Protein AF-A0A932GSS4-F1 (afdb_monomer_lite)

Sequence (113 aa):
MEREGKFGKFVGCANYPKCKYVKESEEEKKAADTGVKCPECKEGTLAERKGRFGIFYSCTNYPKCKFAIKAKPTGNVCPLCGALMMEGTKTIPERCSNKECPNHNPHKLVDSK

Radius of gyration: 18.93 Å; chains: 1; bounding box: 47×37×49 Å

Secondary structure (DSSP, 8-state):
-EEEETTEEEEE-TTTTT---EEPPHHHHHHTEEEEEPTTTSSSEEEEEEETTEEEEEETTTTT---EESS-EEEEEPTTT-PEEEEEETTEEEEES-TTSGGG-GGGGTS--

pLDDT: mean 74.92, std 8.54, range [45.44, 87.19]

Foldseek 3Di:
DWDADPVGIWDDDPPPPVGPDTDDDVVVQVVQFPQAAALPPSPWTWGWDQDPVGIKTATPPPPVGGDIGRFAFPSDADPVPRATWGQDDPVQRIAGPDPPDCRNCVVVVPPPD

Structure (mmCIF, N/CA/C/O backbone):
data_AF-A0A932GSS4-F1
#
_entry.id   AF-A0A932GSS4-F1
#
loop_
_atom_site.group_PDB
_atom_site.id
_atom_site.type_symbol
_atom_site.label_atom_id
_atom_site.label_alt_id
_atom_site.label_comp_id
_atom_site.label_asym_id
_atom_site.label_entity_id
_atom_site.label_seq_id
_atom_site.pdbx_PDB_ins_code
_atom_site.Cartn_x
_atom_site.Cartn_y
_atom_site.Cartn_z
_atom_site.occupancy
_atom_site.B_iso_or_equiv
_atom_site.auth_seq_id
_atom_site.auth_comp_id
_atom_site.auth_asym_id
_atom_site.auth_atom_id
_atom_site.pdbx_PDB_model_num
ATOM 1 N N . MET A 1 1 ? -17.622 15.094 19.965 1.00 67.06 1 MET A N 1
ATOM 2 C CA . MET A 1 1 ? -17.756 16.465 20.493 1.00 67.06 1 MET A CA 1
ATOM 3 C C . MET A 1 1 ? -16.608 17.258 19.903 1.00 67.06 1 MET A C 1
ATOM 5 O O . MET A 1 1 ? -15.465 16.866 20.115 1.00 67.06 1 MET A O 1
ATOM 9 N N . GLU A 1 2 ? -16.896 18.252 19.071 1.00 72.75 2 GLU A N 1
ATOM 10 C CA . GLU A 1 2 ? -15.864 19.103 18.474 1.00 72.75 2 GLU A CA 1
ATOM 11 C C . GLU A 1 2 ? -15.246 19.959 19.578 1.00 72.75 2 GLU A C 1
ATOM 13 O O . GLU A 1 2 ? -15.955 20.575 20.372 1.00 72.75 2 GLU A O 1
ATOM 18 N N . ARG A 1 3 ? -13.925 19.913 19.697 1.00 74.62 3 ARG A N 1
ATOM 19 C CA . ARG A 1 3 ? -13.158 20.663 20.687 1.00 74.62 3 ARG A CA 1
ATOM 20 C C . ARG A 1 3 ? -12.002 21.340 19.982 1.00 74.62 3 ARG A C 1
ATOM 22 O O . ARG A 1 3 ? -11.488 20.831 18.996 1.00 74.62 3 ARG A O 1
ATOM 29 N N . GLU A 1 4 ? -11.582 22.480 20.487 1.00 74.00 4 GLU A N 1
ATOM 30 C CA . GLU A 1 4 ? -10.456 23.239 19.955 1.00 74.00 4 GLU A CA 1
ATOM 31 C C . GLU A 1 4 ? -9.215 23.009 20.820 1.00 74.00 4 GLU A C 1
ATOM 33 O O . GLU A 1 4 ? -9.266 23.047 22.049 1.00 74.00 4 GLU A O 1
ATOM 38 N N . GLY A 1 5 ? -8.100 22.676 20.174 1.00 73.56 5 GLY A N 1
ATOM 39 C CA . GLY A 1 5 ? -6.805 22.477 20.811 1.00 73.56 5 GLY A CA 1
ATOM 40 C C . GLY A 1 5 ? -5.720 23.294 20.120 1.00 73.56 5 GLY A C 1
ATOM 41 O O . GLY A 1 5 ? -5.954 23.950 19.109 1.00 73.56 5 GLY A O 1
ATOM 42 N N . LYS A 1 6 ? -4.489 23.205 20.634 1.00 75.12 6 LYS A N 1
ATOM 43 C CA . LYS A 1 6 ? -3.316 23.937 20.115 1.00 75.12 6 LYS A CA 1
ATOM 44 C C . LYS A 1 6 ? -3.046 23.711 18.614 1.00 75.12 6 LYS A C 1
ATOM 46 O O . LYS A 1 6 ? -2.415 24.548 17.983 1.00 75.12 6 LYS A O 1
ATOM 51 N N . PHE A 1 7 ? -3.516 22.592 18.062 1.00 71.62 7 PHE A N 1
ATOM 52 C CA . PHE A 1 7 ? -3.341 22.198 16.659 1.00 71.62 7 PHE A CA 1
ATOM 53 C C . PHE A 1 7 ? -4.625 22.330 15.817 1.00 71.62 7 PHE A C 1
ATOM 55 O O . PHE A 1 7 ? -4.675 21.811 14.709 1.00 71.62 7 PHE A O 1
ATOM 62 N N . GLY A 1 8 ? -5.660 23.011 16.325 1.00 77.75 8 GLY A N 1
ATOM 63 C CA . GLY A 1 8 ? -6.937 23.203 15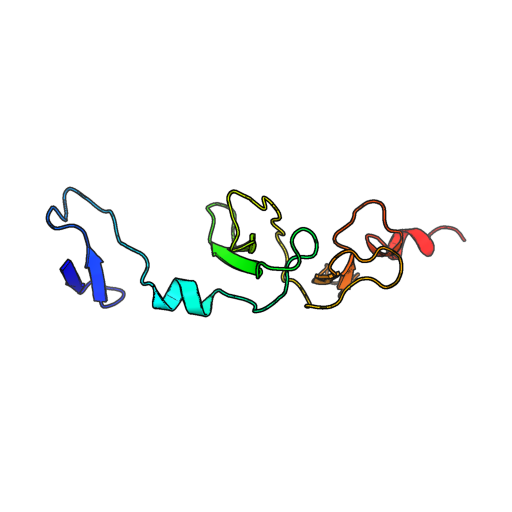.633 1.00 77.75 8 GLY A CA 1
ATOM 64 C C . GLY A 1 8 ? -8.099 22.428 16.256 1.00 77.75 8 GLY A C 1
ATOM 65 O O . GLY A 1 8 ? -8.017 21.932 17.385 1.00 77.75 8 GLY A O 1
ATOM 66 N N . LYS A 1 9 ? -9.217 22.367 15.527 1.00 77.38 9 LYS A N 1
ATOM 67 C CA . LYS A 1 9 ? -10.439 21.675 15.955 1.00 77.38 9 LYS A CA 1
ATOM 68 C C . LYS A 1 9 ? -10.267 20.161 15.797 1.00 77.38 9 LYS A C 1
ATOM 70 O O . LYS A 1 9 ? -9.828 19.696 14.754 1.00 77.38 9 LYS A O 1
ATOM 75 N N . PHE A 1 10 ? -10.620 19.393 16.822 1.00 77.81 10 PHE A N 1
ATOM 76 C CA . PHE A 1 10 ? -10.558 17.935 16.847 1.00 77.81 10 PHE A CA 1
ATOM 77 C C . PHE A 1 10 ? -11.844 17.345 17.431 1.00 77.81 10 PHE A C 1
ATOM 79 O O . PHE A 1 10 ? -12.466 17.914 18.330 1.00 77.81 10 PHE A O 1
ATOM 86 N N . VAL A 1 11 ? -12.247 16.167 16.954 1.00 76.50 11 VAL A N 1
ATOM 87 C CA . VAL A 1 11 ? -13.417 15.463 17.493 1.00 76.50 11 VAL A CA 1
ATOM 88 C C . VAL A 1 11 ? -12.972 14.549 18.634 1.00 76.50 11 VAL A C 1
ATOM 90 O O . VAL A 1 11 ? -12.380 13.490 18.421 1.00 76.50 11 VAL A O 1
ATOM 93 N N . GLY A 1 12 ? -13.264 14.969 19.866 1.00 75.81 12 GLY A N 1
ATOM 94 C CA . GLY A 1 12 ? -12.936 14.238 21.091 1.00 75.81 12 GLY A CA 1
ATOM 95 C C . GLY A 1 12 ? -14.120 13.482 21.704 1.00 75.81 12 GLY A C 1
ATOM 96 O O . GLY A 1 12 ? -15.295 13.787 21.451 1.00 75.81 12 GLY A O 1
ATOM 97 N N . CYS A 1 13 ? -13.791 12.504 22.554 1.00 77.12 13 CYS A N 1
ATOM 98 C CA . CYS A 1 13 ? -14.740 11.802 23.420 1.00 77.12 13 CYS A CA 1
ATOM 99 C C . CYS A 1 13 ? -15.341 12.746 24.485 1.00 77.12 13 CYS A C 1
ATOM 101 O O . CYS A 1 13 ? -14.687 13.689 24.935 1.00 77.12 13 CYS A O 1
ATOM 103 N N . ALA A 1 14 ? -16.576 12.481 24.925 1.00 79.38 14 ALA A N 1
ATOM 104 C CA . ALA A 1 14 ? -17.265 13.285 25.942 1.00 79.38 14 ALA A CA 1
ATOM 105 C C . ALA A 1 14 ? -16.483 13.362 27.272 1.00 79.38 14 ALA A C 1
ATOM 107 O O . ALA A 1 14 ? -16.432 14.417 27.898 1.00 79.38 14 ALA A O 1
ATOM 108 N N . ASN A 1 15 ? -15.784 12.280 27.639 1.00 80.94 15 ASN A N 1
ATOM 109 C CA . ASN A 1 15 ? -14.987 12.157 28.868 1.00 80.94 15 ASN A CA 1
ATOM 110 C C . ASN A 1 15 ? -13.534 12.668 28.751 1.00 80.94 15 ASN A C 1
ATOM 112 O O . ASN A 1 15 ? -12.661 12.271 29.527 1.00 80.94 15 ASN A O 1
ATOM 116 N N . TYR A 1 16 ? -13.223 13.531 27.785 1.00 73.56 16 TYR A N 1
ATOM 117 C CA . TYR A 1 16 ? -11.920 14.199 27.727 1.00 73.56 16 TYR A CA 1
ATOM 118 C C . TYR A 1 16 ? -11.792 15.198 28.896 1.00 73.56 16 TYR A C 1
ATOM 120 O O . TYR A 1 16 ? -12.696 16.028 29.050 1.00 73.56 16 TYR A O 1
ATOM 128 N N . PRO A 1 17 ? -10.718 15.155 29.720 1.00 76.81 17 PRO A N 1
ATOM 129 C CA . PRO A 1 17 ? -9.365 14.645 29.423 1.00 76.81 17 PRO A CA 1
ATOM 130 C C . PRO A 1 17 ? -9.032 13.210 29.882 1.00 76.81 17 PRO A C 1
ATOM 132 O O . PRO A 1 17 ? -7.927 12.738 29.610 1.00 76.81 17 PRO A O 1
ATOM 135 N N . LYS A 1 18 ? -9.947 12.496 30.557 1.00 77.12 18 LYS A N 1
ATOM 136 C CA . LYS A 1 18 ? -9.715 11.105 31.005 1.00 77.12 18 LYS A CA 1
ATOM 137 C C . LYS A 1 18 ? -9.645 10.122 29.831 1.00 77.12 18 LYS A C 1
ATOM 139 O O . LYS A 1 18 ? -8.869 9.175 29.865 1.00 77.12 18 LYS A O 1
ATOM 144 N N . CYS A 1 19 ? -10.417 10.368 28.772 1.00 74.00 19 CYS A N 1
ATOM 145 C CA . CYS A 1 19 ? -10.343 9.628 27.514 1.00 74.00 19 CYS A CA 1
ATOM 146 C C . CYS A 1 19 ? -9.693 10.500 26.429 1.00 74.00 19 CYS A C 1
ATOM 148 O O . CYS A 1 19 ? -10.307 11.450 25.947 1.00 74.00 19 CYS A O 1
ATOM 150 N N . LYS A 1 20 ? -8.454 10.171 26.037 1.00 68.06 20 LYS A N 1
ATOM 151 C CA . LYS A 1 20 ? -7.674 10.878 24.997 1.00 68.06 20 LYS A CA 1
ATOM 152 C C . LYS A 1 20 ? -7.923 10.353 23.575 1.00 68.06 20 LYS A C 1
ATOM 154 O O . LYS A 1 20 ? -7.120 10.599 22.682 1.00 68.06 20 LYS A O 1
ATOM 159 N N . TYR A 1 21 ? -9.005 9.607 23.360 1.00 71.12 21 TYR A N 1
ATOM 160 C CA . TYR A 1 21 ? -9.360 9.137 22.026 1.00 71.12 21 TYR A CA 1
ATOM 161 C C . TYR A 1 21 ? -9.828 10.318 21.168 1.00 71.12 21 TYR A C 1
ATOM 163 O O . TYR A 1 21 ? -10.830 10.968 21.484 1.00 71.12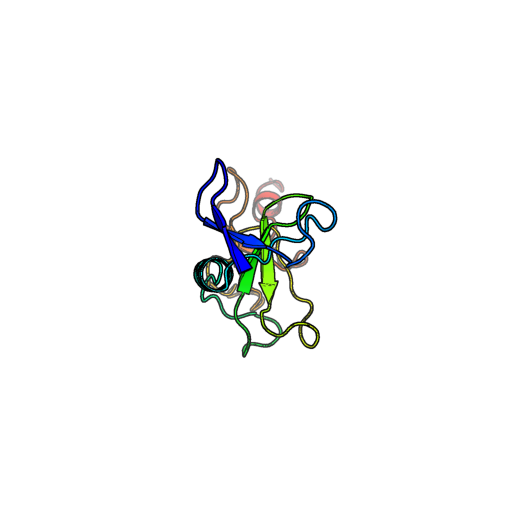 21 TYR A O 1
ATOM 171 N N . VAL A 1 22 ? -9.084 10.586 20.098 1.00 69.44 22 VAL A N 1
ATOM 172 C CA . VAL A 1 22 ? -9.415 11.570 19.068 1.00 69.44 22 VAL A CA 1
ATOM 173 C C . VAL A 1 22 ? -9.803 10.790 17.823 1.00 69.44 22 VAL A C 1
ATOM 175 O O . VAL A 1 22 ? -9.054 9.922 17.373 1.00 69.44 22 VAL A O 1
ATOM 178 N N . LYS A 1 23 ? -10.994 11.059 17.291 1.00 64.62 23 LYS A N 1
ATOM 179 C CA . LYS A 1 23 ? -11.426 10.458 16.032 1.00 64.62 23 LYS A CA 1
ATOM 180 C C . LYS A 1 23 ? -10.734 11.235 14.909 1.00 64.62 23 LYS A C 1
ATOM 182 O O . LYS A 1 23 ? -10.983 12.428 14.775 1.00 64.62 23 LYS A O 1
ATOM 187 N N . GLU A 1 24 ? -9.868 10.574 14.141 1.00 64.25 24 GLU A N 1
ATOM 188 C CA . GLU A 1 24 ? -9.369 11.119 12.868 1.00 64.25 24 GLU A CA 1
ATOM 189 C C . GLU A 1 24 ? -10.563 11.476 11.978 1.00 64.25 24 GLU A C 1
ATOM 191 O O . GLU A 1 24 ? -11.475 10.652 11.805 1.00 64.25 24 GLU A O 1
ATOM 196 N N . SER A 1 25 ? -10.562 12.703 11.458 1.00 62.00 25 SER A N 1
ATOM 197 C CA . SER A 1 25 ? -11.639 13.240 10.632 1.00 62.00 25 SER A CA 1
ATOM 198 C C . SER A 1 25 ? -11.810 12.389 9.372 1.00 62.00 25 SER A C 1
ATOM 200 O O . SER A 1 25 ? -10.840 11.939 8.763 1.00 62.00 25 SER A O 1
ATOM 202 N N . GLU A 1 26 ? -13.054 12.140 8.961 1.00 60.38 26 GLU A N 1
ATOM 203 C CA . GLU A 1 26 ? -13.343 11.352 7.750 1.00 60.38 26 GLU A CA 1
ATOM 204 C C . GLU A 1 26 ? -12.766 11.987 6.477 1.00 60.38 26 GLU A C 1
ATOM 206 O O . GLU A 1 26 ? -12.461 11.276 5.521 1.00 60.38 26 GLU A O 1
ATOM 211 N N . GLU A 1 27 ? -12.553 13.303 6.485 1.00 58.66 27 GLU A N 1
ATOM 212 C CA . GLU A 1 27 ? -11.908 14.043 5.400 1.00 58.66 27 GLU A CA 1
ATOM 213 C C . GLU A 1 27 ? -10.428 13.674 5.236 1.00 58.66 27 GLU A C 1
ATOM 215 O O . GLU A 1 27 ? -9.995 13.422 4.114 1.00 58.66 27 GLU A O 1
ATOM 220 N N . GLU A 1 28 ? -9.674 13.519 6.330 1.00 61.44 28 GLU A N 1
ATOM 221 C CA . GLU A 1 28 ? -8.277 13.053 6.279 1.00 61.44 28 GLU A CA 1
ATOM 222 C C . GLU A 1 28 ? -8.191 11.620 5.739 1.00 61.44 28 GLU A C 1
ATOM 224 O O . GLU A 1 28 ? -7.295 11.294 4.964 1.00 61.44 28 GLU A O 1
ATOM 229 N N . LYS A 1 29 ? -9.172 10.770 6.065 1.00 60.97 29 LYS A N 1
ATOM 230 C CA . LYS A 1 29 ? -9.236 9.395 5.545 1.00 60.97 29 LYS A CA 1
ATOM 231 C C . LYS A 1 29 ? -9.549 9.330 4.054 1.00 60.97 29 LYS A C 1
ATOM 233 O O . LYS A 1 29 ? -9.085 8.411 3.388 1.00 60.97 29 LYS A O 1
ATOM 238 N N . LYS A 1 30 ? -10.346 10.269 3.536 1.00 58.78 30 LYS A N 1
ATOM 239 C CA . LYS A 1 30 ? -10.662 10.363 2.103 1.00 58.78 30 LYS A CA 1
ATOM 240 C C . LYS A 1 30 ? -9.524 10.992 1.306 1.00 58.78 30 LYS A C 1
ATOM 242 O O . LYS A 1 30 ? -9.228 10.508 0.221 1.00 58.78 30 LYS A O 1
ATOM 247 N N . ALA A 1 31 ? -8.859 12.012 1.851 1.00 59.59 31 ALA A N 1
ATOM 248 C CA . ALA A 1 31 ? -7.673 12.616 1.239 1.00 59.59 31 ALA A CA 1
ATOM 249 C C . ALA A 1 31 ? -6.503 11.625 1.109 1.00 59.59 31 ALA A C 1
ATOM 251 O O . ALA A 1 31 ? -5.631 11.794 0.263 1.00 59.59 31 ALA A O 1
ATOM 252 N N . ALA A 1 32 ? -6.501 10.582 1.936 1.00 69.62 32 ALA A N 1
ATOM 253 C CA . ALA A 1 32 ? -5.491 9.543 1.928 1.00 69.62 32 ALA A CA 1
ATOM 254 C C . ALA A 1 32 ? -5.703 8.470 0.835 1.00 69.62 32 ALA A C 1
ATOM 256 O O . ALA A 1 32 ? -4.831 7.627 0.641 1.00 69.62 32 ALA A O 1
ATOM 257 N N . ASP A 1 33 ? -6.823 8.442 0.102 1.00 76.12 33 ASP A N 1
ATOM 258 C CA . ASP A 1 33 ? -6.998 7.461 -0.978 1.00 76.12 33 ASP A CA 1
ATOM 259 C C . ASP A 1 33 ? -6.126 7.817 -2.195 1.00 76.12 33 ASP A C 1
ATOM 261 O O . ASP A 1 33 ? -6.213 8.913 -2.742 1.00 76.12 33 ASP A O 1
ATOM 265 N N . THR A 1 34 ? -5.268 6.889 -2.638 1.00 78.00 34 THR A N 1
ATOM 266 C CA . THR A 1 34 ? -4.403 7.126 -3.811 1.00 78.00 34 THR A CA 1
ATOM 267 C C . THR A 1 34 ? -5.123 6.914 -5.142 1.00 78.00 34 THR A C 1
ATOM 269 O O . THR A 1 34 ? -4.526 7.140 -6.191 1.00 78.00 34 THR A O 1
ATOM 272 N N . GLY A 1 35 ? -6.371 6.431 -5.138 1.00 79.12 35 GLY A N 1
ATOM 273 C CA . GLY A 1 35 ? -7.122 6.076 -6.344 1.00 79.12 35 GLY A CA 1
ATOM 274 C C . GLY A 1 35 ? -6.553 4.875 -7.107 1.00 79.12 35 GLY A C 1
ATOM 275 O O . GLY A 1 35 ? -7.112 4.462 -8.124 1.00 79.12 35 GLY A O 1
ATOM 276 N N . VAL A 1 36 ? -5.452 4.281 -6.635 1.00 82.94 36 VAL A N 1
ATOM 277 C CA . VAL A 1 36 ? -4.799 3.168 -7.319 1.00 82.94 36 VAL A CA 1
ATOM 278 C C . VAL A 1 36 ? -5.524 1.866 -7.021 1.00 82.94 36 VAL A C 1
ATOM 280 O O . VAL A 1 36 ? -5.665 1.473 -5.865 1.00 82.94 36 VAL A O 1
ATOM 283 N N . LYS A 1 37 ? -5.941 1.159 -8.073 1.00 82.94 37 LYS A N 1
ATOM 284 C CA . LYS A 1 37 ? -6.584 -0.153 -7.956 1.00 82.94 37 LYS A CA 1
ATOM 285 C C . LYS A 1 37 ? -5.620 -1.191 -7.383 1.00 82.94 37 LYS A C 1
ATOM 287 O O . LYS A 1 37 ? -4.467 -1.292 -7.791 1.00 82.94 37 LYS A O 1
ATOM 292 N N . CYS A 1 38 ? -6.117 -1.996 -6.456 1.00 80.44 38 CYS A N 1
ATOM 293 C CA . CYS A 1 38 ? -5.381 -3.104 -5.873 1.00 80.44 38 CYS A CA 1
ATOM 294 C C . CYS A 1 38 ? -5.206 -4.230 -6.911 1.00 80.44 38 CYS A C 1
ATOM 296 O O . CYS A 1 38 ? -6.197 -4.647 -7.512 1.00 80.44 38 CYS A O 1
ATOM 298 N N . PRO A 1 39 ? -3.989 -4.768 -7.114 1.00 74.38 39 PRO A N 1
ATOM 299 C CA . PRO A 1 39 ? -3.752 -5.830 -8.094 1.00 74.38 39 PRO A CA 1
ATOM 300 C C . PRO A 1 39 ? -4.375 -7.171 -7.686 1.00 74.38 39 PRO A C 1
ATOM 302 O O . PRO A 1 39 ? -4.712 -7.967 -8.557 1.00 74.38 39 PRO A O 1
ATOM 305 N N . GLU A 1 40 ? -4.543 -7.420 -6.381 1.00 75.50 40 GLU A N 1
ATOM 306 C CA . GLU A 1 40 ? -5.092 -8.686 -5.883 1.00 75.50 40 GLU A CA 1
ATOM 307 C C . GLU A 1 40 ? -6.607 -8.764 -6.038 1.00 75.50 40 GLU A C 1
ATOM 309 O O . GLU A 1 40 ? -7.123 -9.762 -6.532 1.00 75.50 40 GLU A O 1
ATOM 314 N N . CYS A 1 41 ? -7.333 -7.719 -5.630 1.00 78.38 41 CYS A N 1
ATOM 315 C CA . CYS A 1 41 ? -8.794 -7.740 -5.672 1.00 78.38 41 CYS A CA 1
ATOM 316 C C . CYS A 1 41 ? -9.389 -7.008 -6.876 1.00 78.38 41 CYS A C 1
ATOM 318 O O . CYS A 1 41 ? -10.543 -7.261 -7.186 1.00 78.38 41 CYS A O 1
ATOM 320 N N . LYS A 1 42 ? -8.649 -6.114 -7.554 1.00 74.62 42 LYS A N 1
ATOM 321 C CA . LYS A 1 42 ? -9.076 -5.277 -8.705 1.00 74.62 42 LYS A CA 1
ATOM 322 C C . LYS A 1 42 ? -10.296 -4.367 -8.477 1.00 74.62 42 LYS A C 1
ATOM 324 O O . LYS A 1 42 ? -10.523 -3.454 -9.267 1.00 74.62 42 LYS A O 1
ATOM 329 N N . GLU A 1 43 ? -11.035 -4.583 -7.398 1.00 77.50 43 GLU A N 1
ATOM 330 C CA . GLU A 1 43 ? -12.230 -3.850 -6.987 1.00 77.50 43 GLU A CA 1
ATOM 331 C C . GLU A 1 43 ? -11.907 -2.752 -5.965 1.00 77.50 43 GLU A C 1
ATOM 333 O O . GLU A 1 43 ? -12.518 -1.689 -5.979 1.00 77.50 43 GLU A O 1
ATOM 338 N N . GLY A 1 44 ? -10.939 -2.997 -5.074 1.00 80.94 44 GLY A N 1
ATOM 339 C CA . GLY A 1 44 ? -10.539 -2.051 -4.031 1.00 80.94 44 GLY A CA 1
ATOM 340 C C . GLY A 1 44 ? -9.437 -1.092 -4.477 1.00 80.94 44 GLY A C 1
ATOM 341 O O . GLY A 1 44 ? -8.599 -1.438 -5.310 1.00 80.94 44 GLY A O 1
ATOM 342 N N . THR A 1 45 ? -9.396 0.090 -3.870 1.00 86.56 45 THR A N 1
ATOM 343 C CA . THR A 1 45 ? -8.321 1.084 -4.021 1.00 86.56 45 THR A CA 1
ATOM 344 C C . THR A 1 45 ? -7.288 0.965 -2.904 1.00 86.56 45 THR A C 1
ATOM 346 O O . THR A 1 45 ? -7.543 0.365 -1.857 1.00 86.56 45 THR A O 1
ATOM 349 N N . LEU A 1 46 ? -6.093 1.504 -3.126 1.00 86.62 46 LEU A N 1
ATOM 350 C CA . LEU A 1 46 ? -5.066 1.649 -2.106 1.00 86.62 46 LEU A CA 1
ATOM 351 C C . LEU A 1 46 ? -5.242 2.988 -1.393 1.00 86.62 46 LEU A C 1
ATOM 353 O O . LEU A 1 46 ? -5.127 4.052 -1.998 1.00 86.62 46 LEU A O 1
ATOM 357 N N . ALA A 1 47 ? -5.473 2.926 -0.089 1.00 86.44 47 ALA A N 1
ATOM 358 C CA . ALA A 1 47 ? -5.504 4.093 0.773 1.00 86.44 47 ALA A CA 1
ATOM 359 C C . ALA A 1 47 ? -4.212 4.188 1.579 1.00 86.44 47 ALA A C 1
ATOM 361 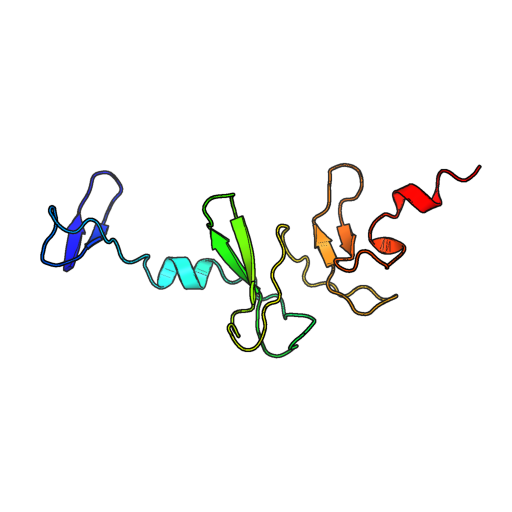O O . ALA A 1 47 ? -3.770 3.213 2.198 1.00 86.44 47 ALA A O 1
ATOM 362 N N . GLU A 1 48 ? -3.628 5.376 1.571 1.00 86.81 48 GLU A N 1
ATOM 363 C CA . GLU A 1 48 ? -2.570 5.794 2.467 1.00 86.81 48 GLU A CA 1
ATOM 364 C C . GLU A 1 48 ? -3.071 5.728 3.914 1.00 86.81 48 GLU A C 1
ATOM 366 O O . GLU A 1 48 ? -4.169 6.151 4.266 1.00 86.81 48 GLU A O 1
ATOM 371 N N . ARG A 1 49 ? -2.272 5.123 4.779 1.00 83.19 49 ARG A N 1
ATOM 372 C CA . ARG A 1 49 ? -2.532 5.004 6.205 1.00 83.19 49 ARG A CA 1
ATOM 373 C C . ARG A 1 49 ? -1.245 5.277 6.945 1.00 83.19 49 ARG A C 1
ATOM 375 O O . ARG A 1 49 ? -0.179 4.771 6.597 1.00 83.19 49 ARG A O 1
ATOM 382 N N . LYS A 1 50 ? -1.342 6.063 8.009 1.00 80.12 50 LYS A N 1
ATOM 383 C CA . LYS A 1 50 ? -0.207 6.348 8.877 1.00 80.12 50 LYS A CA 1
ATOM 384 C C . LYS A 1 50 ? -0.195 5.352 10.028 1.00 80.12 50 LYS A C 1
ATOM 386 O O . LYS A 1 50 ? -1.070 5.353 10.885 1.00 80.12 50 LYS A O 1
ATOM 391 N N . GLY A 1 51 ? 0.792 4.465 10.026 1.00 78.94 51 GLY A N 1
ATOM 392 C CA . GLY A 1 51 ? 1.038 3.529 11.117 1.00 78.94 51 GLY A CA 1
ATOM 393 C C . GLY A 1 51 ? 2.096 4.044 12.088 1.00 78.94 51 GLY A C 1
ATOM 394 O O . GLY A 1 51 ? 2.727 5.079 11.878 1.00 78.94 51 GLY A O 1
ATOM 395 N N . ARG A 1 52 ? 2.366 3.250 13.131 1.00 77.31 52 ARG A N 1
ATOM 396 C CA . ARG A 1 52 ? 3.449 3.512 14.096 1.00 77.31 52 ARG A CA 1
ATOM 397 C C . ARG A 1 52 ? 4.833 3.616 13.441 1.00 77.31 52 ARG A C 1
ATOM 399 O O . ARG A 1 52 ? 5.688 4.335 13.941 1.00 77.31 52 ARG A O 1
ATOM 406 N N . PHE A 1 53 ? 5.050 2.887 12.348 1.00 75.94 53 PHE A N 1
ATOM 407 C CA . PHE A 1 53 ? 6.340 2.779 11.657 1.00 75.94 53 PHE A CA 1
ATOM 408 C C . PHE A 1 53 ? 6.458 3.683 10.421 1.00 75.94 53 PHE A C 1
ATOM 410 O O . PHE A 1 53 ? 7.435 3.574 9.687 1.00 75.94 53 PHE A O 1
ATOM 417 N N . GLY A 1 54 ? 5.470 4.547 10.176 1.00 83.00 54 GLY A N 1
ATOM 418 C CA . GLY A 1 54 ? 5.420 5.412 9.002 1.00 83.00 54 GLY A CA 1
ATOM 419 C C . GLY A 1 54 ? 4.174 5.191 8.153 1.00 83.00 54 GLY A C 1
ATOM 420 O O . GLY A 1 54 ? 3.222 4.519 8.560 1.00 83.00 54 GLY A O 1
ATOM 421 N N . ILE A 1 55 ? 4.185 5.806 6.978 1.00 85.06 55 ILE A N 1
ATOM 422 C CA . ILE A 1 55 ? 3.091 5.757 6.015 1.00 85.06 55 ILE A CA 1
ATOM 423 C C . ILE A 1 55 ? 3.139 4.424 5.258 1.00 85.06 55 ILE A C 1
ATOM 425 O O . ILE A 1 55 ? 4.211 3.939 4.898 1.00 85.06 55 ILE A O 1
ATOM 429 N N . PHE A 1 56 ? 1.978 3.815 5.045 1.00 87.19 56 PHE A N 1
ATOM 430 C CA . PHE A 1 56 ? 1.806 2.614 4.238 1.00 87.19 56 PHE A CA 1
ATOM 431 C C . PHE A 1 56 ? 0.502 2.700 3.449 1.00 87.19 56 PHE A C 1
ATOM 433 O O . PHE A 1 56 ? -0.450 3.332 3.884 1.00 87.19 56 PHE A O 1
ATOM 440 N N . TYR A 1 57 ? 0.433 2.029 2.310 1.00 86.94 57 TYR A N 1
ATOM 441 C CA . TYR A 1 57 ? -0.755 1.991 1.470 1.00 86.94 57 TYR A CA 1
ATOM 442 C C . TYR A 1 57 ? -1.407 0.624 1.609 1.00 86.94 57 TYR A C 1
ATOM 444 O O . TYR A 1 57 ? -0.758 -0.401 1.410 1.00 86.94 57 TYR A O 1
ATOM 452 N N . SER A 1 58 ? -2.681 0.589 1.978 1.00 86.75 58 SER A N 1
ATOM 453 C CA . SER A 1 58 ? -3.428 -0.655 2.188 1.00 86.75 58 SER A CA 1
ATOM 454 C C . SER A 1 58 ? -4.728 -0.654 1.410 1.00 86.75 58 SER A C 1
ATOM 456 O O . SER A 1 58 ? -5.325 0.399 1.200 1.00 86.75 58 SER A O 1
ATOM 458 N N . CYS A 1 59 ? -5.176 -1.837 0.995 1.00 87.19 59 CYS A N 1
ATOM 459 C CA . CYS A 1 59 ? -6.437 -1.960 0.280 1.00 87.19 59 CYS A CA 1
ATOM 460 C C . CYS A 1 59 ? -7.625 -1.510 1.152 1.00 87.19 59 CYS A C 1
ATOM 462 O O . CYS A 1 59 ? -7.738 -1.881 2.325 1.00 87.19 59 CYS A O 1
ATOM 464 N N . THR A 1 60 ? -8.541 -0.739 0.566 1.00 85.00 60 THR A N 1
ATOM 465 C CA . THR A 1 60 ? -9.794 -0.307 1.202 1.00 85.00 60 THR A CA 1
ATOM 466 C C . THR A 1 60 ? -10.734 -1.475 1.503 1.00 85.00 60 THR A C 1
ATOM 468 O O . THR A 1 60 ? -11.500 -1.408 2.459 1.00 85.00 60 THR A O 1
ATOM 471 N N . ASN A 1 61 ? -10.607 -2.590 0.776 1.00 83.50 61 ASN A N 1
ATOM 472 C CA . ASN A 1 61 ? -11.434 -3.792 0.923 1.00 83.50 61 ASN A CA 1
ATOM 473 C C . ASN A 1 61 ? -10.964 -4.752 2.047 1.00 83.50 61 ASN A C 1
ATOM 475 O O . ASN A 1 61 ? -11.215 -5.958 2.007 1.00 83.50 61 ASN A O 1
ATOM 479 N N . TYR A 1 62 ? -10.233 -4.260 3.050 1.00 75.88 62 TYR A N 1
ATOM 480 C CA . TYR A 1 62 ? -9.877 -5.047 4.239 1.00 75.88 62 TYR A CA 1
ATOM 481 C C . TYR A 1 62 ? -11.144 -5.343 5.073 1.00 75.88 62 TYR A C 1
ATOM 483 O O . TYR A 1 62 ? -11.920 -4.413 5.295 1.00 75.88 62 TYR A O 1
ATOM 491 N N . PRO A 1 63 ? -11.394 -6.577 5.572 1.00 77.56 63 PRO A N 1
ATOM 492 C CA . PRO A 1 63 ? -10.478 -7.718 5.728 1.00 77.56 63 PRO A CA 1
ATOM 493 C C . PRO A 1 63 ? -10.413 -8.708 4.552 1.00 77.56 63 PRO A C 1
ATOM 495 O O . PRO A 1 63 ? -9.633 -9.658 4.624 1.00 77.56 63 PRO A O 1
ATOM 498 N N . LYS A 1 64 ? -11.202 -8.515 3.484 1.00 81.75 64 LYS A N 1
ATOM 499 C CA . LYS A 1 64 ? -11.240 -9.427 2.324 1.00 81.75 64 LYS A CA 1
ATOM 500 C C . LYS A 1 64 ? -9.931 -9.414 1.533 1.00 81.75 64 LYS A C 1
ATOM 502 O O . LYS A 1 64 ? -9.493 -10.452 1.056 1.00 81.75 64 LYS A O 1
ATOM 507 N N . CYS A 1 65 ? -9.291 -8.250 1.428 1.00 81.56 65 CYS A N 1
ATOM 508 C CA . CYS A 1 65 ? -7.986 -8.087 0.794 1.00 81.56 65 CYS A CA 1
ATOM 509 C C . CYS A 1 65 ? -6.968 -7.558 1.814 1.00 81.56 65 CYS A C 1
ATOM 511 O O . CYS A 1 65 ? -7.144 -6.473 2.372 1.00 81.56 65 CYS A O 1
ATOM 513 N N . LYS A 1 66 ? -5.904 -8.331 2.070 1.00 80.88 66 LYS A N 1
ATOM 514 C CA . LYS A 1 66 ? -4.824 -7.989 3.019 1.00 80.88 66 LYS A CA 1
ATOM 515 C C . LYS A 1 66 ? -3.616 -7.332 2.344 1.00 80.88 66 LYS A C 1
ATOM 517 O O . LYS A 1 66 ? -2.572 -7.176 2.975 1.00 80.88 66 LYS A O 1
ATOM 522 N N . PHE A 1 67 ? -3.757 -6.941 1.081 1.00 84.38 67 PHE A N 1
ATOM 523 C CA . PHE A 1 67 ? -2.693 -6.306 0.324 1.00 84.38 67 PHE A CA 1
ATOM 524 C C . PHE A 1 67 ? -2.305 -4.957 0.944 1.00 84.38 67 PHE A C 1
ATOM 526 O O . PHE A 1 67 ? -3.147 -4.070 1.137 1.00 84.38 67 PHE A O 1
ATOM 533 N N . ALA A 1 68 ? -1.018 -4.810 1.251 1.00 84.44 68 ALA A N 1
ATOM 534 C CA . ALA A 1 68 ? -0.441 -3.581 1.768 1.00 84.44 68 ALA A CA 1
ATOM 535 C C . ALA A 1 68 ? 0.995 -3.406 1.265 1.00 84.44 68 ALA A C 1
ATOM 537 O O . ALA A 1 68 ? 1.785 -4.350 1.253 1.0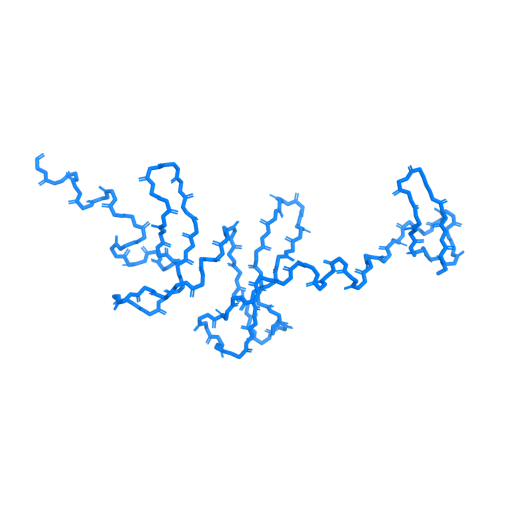0 84.44 68 ALA A O 1
ATOM 538 N N . ILE A 1 69 ? 1.344 -2.180 0.891 1.00 82.69 69 ILE A N 1
ATOM 539 C CA . ILE A 1 69 ? 2.665 -1.801 0.394 1.00 82.69 69 ILE A CA 1
ATOM 540 C C . ILE A 1 69 ? 3.197 -0.611 1.189 1.00 82.69 69 ILE A C 1
ATOM 542 O O . ILE A 1 69 ? 2.448 0.236 1.666 1.00 82.69 69 ILE A O 1
ATOM 546 N N . LYS A 1 70 ? 4.516 -0.552 1.366 1.00 82.12 70 LYS A N 1
ATOM 547 C CA . LYS A 1 70 ? 5.175 0.530 2.121 1.00 82.12 70 LYS A CA 1
ATOM 548 C C . LYS A 1 70 ? 5.542 1.736 1.257 1.00 82.12 70 LYS A C 1
ATOM 550 O O . LYS A 1 70 ? 5.830 2.791 1.799 1.00 82.12 70 LYS A O 1
ATOM 555 N N . ALA A 1 71 ? 5.584 1.558 -0.060 1.00 82.62 71 ALA A N 1
ATOM 556 C CA . ALA A 1 71 ? 5.905 2.618 -1.006 1.00 82.62 71 ALA A CA 1
ATOM 557 C C . ALA A 1 71 ? 4.659 3.013 -1.786 1.00 82.62 71 ALA A C 1
ATOM 559 O O . ALA A 1 71 ? 3.710 2.230 -1.876 1.00 82.62 71 ALA A O 1
ATOM 560 N N . LYS A 1 72 ? 4.686 4.218 -2.348 1.00 82.50 72 LYS A N 1
ATOM 561 C CA . LYS A 1 72 ? 3.568 4.743 -3.109 1.00 82.50 72 LYS A CA 1
ATOM 562 C C . LYS A 1 72 ? 3.325 3.872 -4.346 1.00 82.50 72 LYS A C 1
ATOM 564 O O . LYS A 1 72 ? 4.277 3.558 -5.068 1.00 82.50 72 LYS A O 1
ATOM 569 N N . PRO A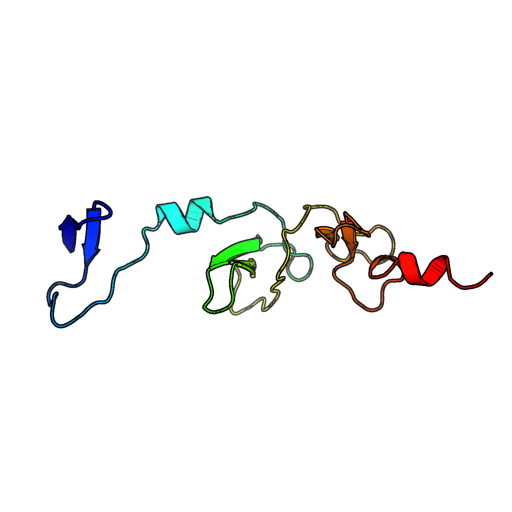 1 73 ? 2.080 3.442 -4.579 1.00 82.50 73 PRO A N 1
ATOM 570 C CA . PRO A 1 73 ? 1.731 2.740 -5.798 1.00 82.50 73 PRO A CA 1
ATOM 571 C C . PRO A 1 73 ? 1.760 3.721 -6.975 1.00 82.50 73 PRO A C 1
ATOM 573 O O . PRO A 1 73 ? 1.101 4.756 -6.919 1.00 82.50 73 PRO A O 1
ATOM 576 N N . THR A 1 74 ? 2.472 3.399 -8.057 1.00 79.31 74 THR A N 1
ATOM 577 C CA . THR A 1 74 ? 2.519 4.280 -9.241 1.00 79.31 74 THR A CA 1
ATOM 578 C C . THR A 1 74 ? 1.244 4.204 -10.085 1.00 79.31 74 THR A C 1
ATOM 580 O O . THR A 1 74 ? 1.065 4.982 -11.012 1.00 79.31 74 THR A O 1
ATOM 583 N N . GLY A 1 75 ? 0.354 3.246 -9.805 1.00 77.69 75 GLY A N 1
ATOM 584 C CA . GLY A 1 75 ? -0.840 2.981 -10.618 1.00 77.69 75 GLY A CA 1
ATOM 585 C C . GLY A 1 75 ? -0.574 2.118 -11.851 1.00 77.69 75 GLY A C 1
ATOM 586 O O . GLY A 1 75 ? -1.509 1.554 -12.414 1.00 77.69 75 GLY A O 1
ATOM 587 N N . ASN A 1 76 ? 0.695 1.947 -12.223 1.00 77.94 76 ASN A N 1
ATOM 588 C CA . ASN A 1 76 ? 1.108 1.103 -13.333 1.00 77.94 76 ASN A CA 1
ATOM 589 C C . ASN A 1 76 ? 1.148 -0.374 -12.925 1.00 77.94 76 ASN A C 1
ATOM 591 O O . ASN A 1 76 ? 1.554 -0.730 -11.816 1.00 77.94 76 ASN A O 1
ATOM 595 N N . VAL A 1 77 ? 0.761 -1.244 -13.854 1.00 79.69 77 VAL A N 1
ATOM 596 C CA . VAL A 1 77 ? 0.911 -2.697 -13.730 1.00 79.69 77 VAL A CA 1
ATOM 597 C C . VAL A 1 77 ? 2.136 -3.151 -14.513 1.00 79.69 77 VAL A C 1
ATOM 599 O O . VAL A 1 77 ? 2.417 -2.657 -15.602 1.00 79.69 77 VAL A O 1
ATOM 602 N N . CYS A 1 78 ? 2.892 -4.087 -13.949 1.00 76.88 78 CYS A N 1
ATOM 603 C CA . CYS A 1 78 ? 4.085 -4.626 -14.581 1.00 76.88 78 CYS A CA 1
ATOM 604 C C . CYS A 1 78 ? 3.686 -5.490 -15.793 1.00 76.88 78 CYS A C 1
ATOM 606 O O . CYS A 1 78 ? 2.950 -6.463 -15.608 1.00 76.88 78 CYS A O 1
ATOM 608 N N . PRO A 1 79 ? 4.200 -5.224 -17.009 1.00 73.38 79 PRO A N 1
ATOM 609 C CA . PRO A 1 79 ? 3.830 -5.975 -18.214 1.00 73.38 79 PRO A CA 1
ATOM 610 C C . PRO A 1 79 ? 4.310 -7.436 -18.201 1.00 73.38 79 PRO A C 1
ATOM 612 O O . PRO A 1 79 ? 3.792 -8.257 -18.946 1.00 73.38 79 PRO A O 1
ATOM 615 N N . LEU A 1 80 ? 5.282 -7.775 -17.345 1.00 72.62 80 LEU A N 1
ATOM 616 C CA . LEU A 1 80 ? 5.865 -9.119 -17.269 1.00 72.62 80 LEU A CA 1
ATOM 617 C C . LEU A 1 80 ? 5.129 -10.058 -16.309 1.00 72.62 80 LEU A C 1
ATOM 619 O O . LEU A 1 80 ? 5.155 -11.267 -16.495 1.00 72.62 80 LEU A O 1
ATOM 623 N N . CYS A 1 81 ? 4.518 -9.524 -15.252 1.00 73.75 81 CYS A N 1
ATOM 624 C CA . CYS A 1 81 ? 3.910 -10.346 -14.197 1.00 73.75 81 CYS A CA 1
ATOM 625 C C . CYS A 1 81 ? 2.512 -9.885 -13.774 1.00 73.75 81 CYS A C 1
ATOM 627 O O . CYS A 1 81 ? 1.899 -10.516 -12.920 1.00 73.75 81 CYS A O 1
ATOM 629 N N . GLY A 1 82 ? 2.014 -8.769 -14.312 1.00 72.31 82 GLY A N 1
ATOM 630 C CA . GLY A 1 82 ? 0.717 -8.193 -13.951 1.00 72.31 82 GLY A CA 1
ATOM 631 C C . GLY A 1 82 ? 0.638 -7.624 -12.530 1.00 72.31 82 GLY A C 1
ATOM 632 O O . GLY A 1 82 ? -0.419 -7.139 -12.131 1.00 72.31 82 GLY A O 1
ATOM 633 N N . ALA A 1 83 ? 1.727 -7.662 -11.755 1.00 77.38 83 ALA A N 1
ATOM 634 C CA . ALA A 1 83 ? 1.761 -7.113 -10.405 1.00 77.38 83 ALA A CA 1
ATOM 635 C C . ALA A 1 83 ? 1.881 -5.584 -10.420 1.00 77.38 83 ALA A C 1
ATOM 637 O O . ALA A 1 83 ? 2.406 -4.990 -11.361 1.00 77.38 83 ALA A O 1
ATOM 638 N N . LEU A 1 84 ? 1.412 -4.943 -9.352 1.00 80.88 84 LEU A N 1
ATOM 639 C CA . LEU A 1 84 ? 1.438 -3.490 -9.236 1.00 80.88 84 LEU A CA 1
ATOM 640 C C . LEU A 1 84 ? 2.874 -2.959 -9.092 1.00 80.88 84 LEU A C 1
ATOM 642 O O . LEU A 1 84 ? 3.685 -3.533 -8.361 1.00 80.88 84 LEU A O 1
ATOM 646 N N . MET A 1 85 ? 3.184 -1.866 -9.787 1.00 83.12 85 MET A N 1
ATOM 647 C CA . MET A 1 85 ? 4.446 -1.145 -9.637 1.00 83.12 85 MET A CA 1
ATOM 648 C C . MET A 1 85 ? 4.376 -0.147 -8.481 1.00 83.12 85 MET A C 1
ATOM 650 O O . MET A 1 85 ? 3.327 0.423 -8.171 1.00 83.12 85 MET A O 1
ATOM 654 N N . MET A 1 86 ? 5.512 0.025 -7.820 1.00 84.94 86 MET A N 1
ATOM 655 C CA . MET A 1 86 ? 5.684 0.883 -6.656 1.00 84.94 86 MET A CA 1
ATOM 656 C C . MET A 1 86 ? 6.926 1.750 -6.830 1.00 84.94 86 MET A C 1
ATOM 658 O O . MET A 1 86 ? 7.908 1.323 -7.444 1.00 84.94 86 MET A O 1
ATOM 662 N N . GLU A 1 87 ? 6.901 2.942 -6.239 1.00 81.81 87 GLU A N 1
ATOM 663 C CA . GLU A 1 87 ? 8.086 3.793 -6.178 1.00 81.81 87 GLU A CA 1
ATOM 664 C C . GLU A 1 87 ? 9.216 3.064 -5.431 1.00 81.81 87 GLU A C 1
ATOM 666 O O . GLU A 1 87 ? 9.018 2.414 -4.393 1.00 81.81 87 GLU A O 1
ATOM 671 N N . GLY A 1 88 ? 10.409 3.093 -6.017 1.00 76.81 88 GLY A N 1
ATOM 672 C CA . GLY A 1 88 ? 11.583 2.410 -5.495 1.00 76.81 88 GLY A CA 1
ATOM 673 C C . GLY A 1 88 ? 12.564 3.354 -4.798 1.00 76.81 88 GLY A C 1
ATOM 674 O O . GLY A 1 88 ? 12.185 4.318 -4.138 1.00 76.81 88 GLY A O 1
ATOM 675 N N . THR A 1 89 ? 13.846 3.010 -4.855 1.00 73.69 89 THR A N 1
ATOM 676 C CA . THR A 1 89 ? 14.948 3.763 -4.235 1.00 73.69 89 THR A CA 1
ATOM 677 C C . THR A 1 89 ? 15.602 4.704 -5.247 1.00 73.69 89 THR A C 1
ATOM 679 O O . THR A 1 89 ? 15.334 4.617 -6.437 1.00 73.69 89 THR A O 1
ATOM 682 N N . LYS A 1 90 ? 16.532 5.572 -4.816 1.00 66.19 90 LYS A N 1
ATOM 683 C CA . LYS A 1 90 ? 17.264 6.491 -5.721 1.00 66.19 90 LYS A CA 1
ATOM 684 C C . LYS A 1 90 ? 17.898 5.805 -6.947 1.00 66.19 90 LYS A C 1
ATOM 686 O O . LYS A 1 90 ? 18.058 6.442 -7.975 1.00 66.19 90 LYS A O 1
ATOM 691 N N . THR A 1 91 ? 18.262 4.529 -6.827 1.00 68.12 91 THR A N 1
ATOM 692 C CA . THR A 1 91 ? 18.846 3.704 -7.897 1.00 68.12 91 THR A CA 1
ATOM 693 C C . THR A 1 91 ? 17.818 3.041 -8.818 1.00 68.12 91 THR A C 1
ATOM 695 O O . THR A 1 91 ? 18.161 2.670 -9.933 1.00 68.12 91 THR A O 1
ATOM 698 N N . ILE A 1 92 ? 16.574 2.860 -8.366 1.00 72.44 92 ILE A N 1
ATOM 699 C CA . ILE A 1 92 ? 15.495 2.193 -9.106 1.00 72.44 92 ILE A CA 1
ATOM 700 C C . ILE A 1 92 ? 14.221 3.006 -8.838 1.00 72.44 92 ILE A C 1
ATOM 702 O O . ILE A 1 92 ? 13.569 2.754 -7.824 1.00 72.44 92 ILE A O 1
ATOM 706 N N . PRO A 1 93 ? 13.882 4.003 -9.677 1.00 72.81 93 PRO A N 1
ATOM 707 C CA . PRO A 1 93 ? 12.765 4.911 -9.407 1.00 72.81 93 PRO A CA 1
ATOM 708 C C . PRO A 1 93 ? 11.417 4.180 -9.369 1.00 72.81 93 PRO A C 1
ATOM 710 O O . PRO A 1 93 ? 10.567 4.500 -8.542 1.00 72.81 93 PRO A O 1
ATOM 713 N N . GLU A 1 94 ? 11.257 3.131 -10.177 1.00 78.00 94 GLU A N 1
ATOM 714 C CA . GLU A 1 94 ? 10.071 2.277 -10.200 1.00 78.00 94 GLU A CA 1
ATOM 715 C C . GLU A 1 94 ? 10.481 0.809 -10.110 1.00 78.00 94 GLU A C 1
ATOM 717 O O . GLU A 1 94 ? 11.349 0.350 -10.852 1.00 78.00 94 GLU A O 1
ATOM 722 N N . ARG A 1 95 ? 9.850 0.056 -9.206 1.00 76.69 95 ARG A N 1
ATOM 723 C CA . ARG A 1 95 ? 10.072 -1.387 -9.075 1.00 76.69 95 ARG A CA 1
ATOM 724 C C . ARG A 1 95 ? 8.763 -2.147 -8.990 1.00 76.69 95 ARG A C 1
ATOM 726 O O . ARG A 1 95 ? 7.762 -1.656 -8.473 1.00 76.69 95 ARG A O 1
ATOM 733 N N . CYS A 1 96 ? 8.784 -3.385 -9.462 1.00 82.06 96 CYS A N 1
ATOM 734 C CA . CYS A 1 96 ? 7.651 -4.286 -9.307 1.00 82.06 96 CYS A CA 1
ATOM 735 C C . CYS A 1 96 ? 7.426 -4.633 -7.824 1.00 82.06 96 CYS A C 1
ATOM 737 O O . CYS A 1 96 ? 8.388 -4.826 -7.083 1.00 82.06 96 CYS A O 1
ATOM 739 N N . SER A 1 97 ? 6.167 -4.753 -7.390 1.00 75.75 97 SER A N 1
ATOM 740 C CA . SER A 1 97 ? 5.828 -5.215 -6.036 1.00 75.75 97 SER A CA 1
ATOM 741 C C . SER A 1 97 ? 6.155 -6.699 -5.812 1.00 75.75 97 SER A C 1
ATOM 743 O O . SER A 1 97 ? 6.485 -7.098 -4.694 1.00 75.75 97 SER A O 1
ATOM 745 N N . ASN A 1 98 ? 6.121 -7.518 -6.870 1.00 76.06 98 ASN A N 1
ATOM 746 C CA . ASN A 1 98 ? 6.417 -8.944 -6.769 1.00 76.06 98 ASN A CA 1
ATOM 747 C C . ASN A 1 98 ? 7.932 -9.196 -6.723 1.00 76.06 98 ASN A C 1
ATOM 749 O O . ASN A 1 98 ? 8.624 -8.964 -7.710 1.00 76.06 98 ASN A O 1
ATOM 753 N N . LYS A 1 99 ? 8.426 -9.730 -5.598 1.00 69.44 99 LYS A N 1
ATOM 754 C CA . LYS A 1 99 ? 9.848 -10.031 -5.350 1.00 69.44 99 LYS A CA 1
ATOM 755 C C . LYS A 1 99 ? 10.456 -11.049 -6.312 1.00 69.44 99 LYS A C 1
ATOM 757 O O . LYS A 1 99 ? 11.667 -11.029 -6.502 1.00 69.44 99 LYS A O 1
ATOM 762 N N . GLU A 1 100 ? 9.633 -11.919 -6.885 1.00 71.06 100 GLU A N 1
ATOM 763 C CA . GLU A 1 100 ? 10.063 -12.9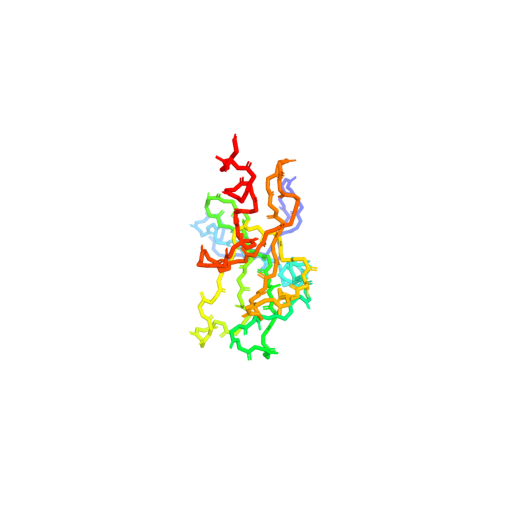54 -7.831 1.00 71.06 100 GLU A CA 1
ATOM 764 C C . GLU A 1 100 ? 10.200 -12.411 -9.259 1.00 71.06 100 GLU A C 1
ATOM 766 O O . GLU A 1 100 ? 10.778 -13.058 -10.127 1.00 71.06 100 GLU A O 1
ATOM 771 N N . CYS A 1 101 ? 9.697 -11.201 -9.522 1.00 73.62 101 CYS A N 1
ATOM 772 C CA . CYS A 1 101 ? 9.811 -10.587 -10.834 1.00 73.62 101 CYS A CA 1
ATOM 773 C C . CYS A 1 101 ? 11.244 -10.062 -11.059 1.00 73.62 101 CYS A C 1
ATOM 775 O O . CYS A 1 101 ? 11.766 -9.352 -10.194 1.00 73.62 101 CYS A O 1
ATOM 777 N N . PRO A 1 102 ? 11.856 -10.282 -12.242 1.00 72.38 102 PRO A N 1
ATOM 778 C CA . PRO A 1 102 ? 13.141 -9.670 -12.606 1.00 72.38 102 PRO A CA 1
ATOM 779 C C . PRO A 1 102 ? 13.129 -8.143 -12.436 1.00 72.38 102 PRO A C 1
ATOM 781 O O . PRO A 1 102 ? 14.115 -7.536 -12.028 1.00 72.38 102 PRO A O 1
ATOM 784 N N . ASN A 1 103 ? 11.960 -7.533 -12.654 1.00 71.56 103 ASN A N 1
ATOM 785 C CA . ASN A 1 103 ? 11.732 -6.096 -12.541 1.00 71.56 103 ASN A CA 1
ATOM 786 C C . ASN A 1 103 ? 11.549 -5.595 -11.087 1.00 71.56 103 ASN A C 1
ATOM 788 O O . ASN A 1 103 ? 11.276 -4.418 -10.858 1.00 71.56 103 ASN A O 1
ATOM 792 N N . HIS A 1 104 ? 11.658 -6.465 -10.074 1.00 70.69 104 HIS A N 1
ATOM 793 C CA . HIS A 1 104 ? 11.733 -6.040 -8.668 1.00 70.69 104 HIS A CA 1
ATOM 794 C C . HIS A 1 104 ? 13.148 -5.604 -8.279 1.00 70.69 104 HIS A C 1
ATOM 796 O O . HIS A 1 104 ? 13.309 -4.730 -7.425 1.00 70.69 104 HIS A O 1
ATOM 802 N N . ASN A 1 105 ? 14.176 -6.190 -8.899 1.00 69.31 105 ASN A N 1
ATOM 803 C CA . ASN A 1 105 ? 15.552 -5.735 -8.749 1.00 69.31 105 ASN A CA 1
ATOM 804 C C . ASN A 1 105 ? 16.265 -5.718 -10.110 1.00 69.31 105 ASN A C 1
ATOM 806 O O . ASN A 1 105 ? 17.102 -6.586 -10.367 1.00 69.31 105 ASN A O 1
ATOM 810 N N . PRO A 1 106 ? 15.957 -4.733 -10.973 1.00 64.62 106 PRO A N 1
ATOM 811 C CA . PRO A 1 106 ? 16.609 -4.602 -12.273 1.00 64.62 106 PRO A CA 1
ATOM 812 C C . PRO A 1 106 ? 18.133 -4.427 -12.169 1.00 64.62 106 PRO A C 1
ATOM 814 O O . PRO A 1 106 ? 18.838 -4.777 -13.109 1.00 64.62 106 PRO A O 1
ATOM 817 N N . HIS A 1 107 ? 18.668 -3.979 -11.023 1.00 63.97 107 HIS A N 1
ATOM 818 C CA . HIS A 1 107 ? 20.117 -3.881 -10.811 1.00 63.97 107 HIS A CA 1
ATOM 819 C C . HIS A 1 107 ? 20.812 -5.252 -10.840 1.00 63.97 107 HIS A C 1
ATOM 821 O O . HIS A 1 107 ? 21.921 -5.360 -11.336 1.00 63.97 107 HIS A O 1
ATOM 827 N N . LYS A 1 108 ? 20.150 -6.340 -10.418 1.00 58.25 108 LYS A N 1
ATOM 828 C CA . LYS A 1 108 ? 20.745 -7.690 -10.490 1.00 58.25 108 LYS A CA 1
ATOM 829 C C . LYS A 1 108 ? 20.970 -8.202 -11.919 1.00 58.25 108 LYS A C 1
ATOM 831 O O . LYS A 1 108 ? 21.682 -9.187 -12.081 1.00 58.25 108 LYS A O 1
ATOM 836 N N . LEU A 1 109 ? 20.358 -7.588 -12.937 1.00 58.12 109 LEU A N 1
ATOM 837 C CA . LEU A 1 109 ? 20.522 -8.002 -14.336 1.00 58.12 109 LEU A CA 1
ATOM 838 C C . LEU A 1 109 ? 21.802 -7.444 -14.977 1.00 58.12 109 LEU A C 1
ATOM 840 O O . LEU A 1 109 ? 22.245 -7.982 -15.988 1.00 58.12 109 LEU A O 1
ATOM 844 N N . VAL A 1 110 ? 22.393 -6.385 -14.413 1.00 55.59 110 VAL A N 1
ATOM 845 C CA . VAL A 1 110 ? 23.582 -5.722 -14.980 1.00 55.59 110 VAL A CA 1
ATOM 846 C C . VAL A 1 110 ? 24.906 -6.216 -14.389 1.00 55.59 110 VAL A C 1
ATOM 848 O O . VAL A 1 110 ? 25.939 -6.047 -15.023 1.00 55.59 110 VAL A O 1
ATOM 851 N N . ASP A 1 111 ? 24.884 -6.903 -13.244 1.00 53.03 111 ASP A N 1
ATOM 852 C CA . ASP A 1 111 ? 26.088 -7.343 -12.517 1.00 53.03 111 ASP A CA 1
ATOM 853 C C . ASP A 1 111 ? 26.671 -8.701 -13.000 1.00 53.03 111 ASP A C 1
ATOM 855 O O . ASP A 1 111 ? 27.420 -9.349 -12.275 1.00 53.03 111 ASP A O 1
ATOM 859 N N . SER A 1 112 ? 26.317 -9.185 -14.201 1.00 50.34 112 SER A N 1
ATOM 860 C CA . SER A 1 112 ? 26.821 -10.460 -14.770 1.00 50.34 112 SER A CA 1
ATOM 861 C C . SER A 1 112 ? 27.784 -10.285 -15.953 1.00 50.34 112 SER A C 1
ATOM 863 O O . SER A 1 112 ? 27.775 -11.106 -16.872 1.00 50.34 112 SER A O 1
ATOM 865 N N . LYS A 1 113 ? 28.612 -9.235 -15.965 1.00 45.44 113 LYS A N 1
ATOM 866 C CA . LYS A 1 113 ? 29.665 -9.078 -16.977 1.00 45.44 113 LYS A CA 1
ATOM 867 C C . LYS A 1 113 ? 31.001 -8.679 -16.375 1.00 45.44 113 LYS A C 1
ATOM 869 O O . LYS A 1 113 ? 30.996 -7.790 -15.499 1.00 45.44 113 LYS A O 1
#